Protein AF-A0AAP0W4D6-F1 (afdb_monomer)

Mean predicted aligned error: 2.82 Å

Structure (mmCIF, N/CA/C/O backbone):
data_AF-A0AAP0W4D6-F1
#
_entry.id   AF-A0AAP0W4D6-F1
#
loop_
_atom_site.group_PDB
_atom_site.id
_atom_site.type_symbol
_atom_site.label_atom_id
_atom_site.label_alt_id
_atom_site.label_comp_id
_atom_site.label_asym_id
_atom_site.label_entity_id
_atom_site.label_seq_id
_atom_site.pdbx_PDB_ins_code
_atom_site.Cartn_x
_atom_site.Cartn_y
_atom_site.Cartn_z
_atom_site.occupancy
_atom_site.B_iso_or_equiv
_atom_site.auth_seq_id
_atom_site.auth_comp_id
_atom_site.auth_asym_id
_atom_site.auth_atom_id
_atom_site.pdbx_PDB_model_num
ATOM 1 N N . LEU A 1 1 ? -9.301 14.838 4.236 1.00 93.06 1 LEU A N 1
ATOM 2 C CA . LEU A 1 1 ? -10.029 13.552 4.113 1.00 93.06 1 LEU A CA 1
ATOM 3 C C . LEU A 1 1 ? -10.100 12.798 5.438 1.00 93.06 1 LEU A C 1
ATOM 5 O O . LEU A 1 1 ? -11.210 12.607 5.906 1.00 93.06 1 LEU A O 1
ATOM 9 N N . MET A 1 2 ? -8.980 12.447 6.087 1.00 93.69 2 MET A N 1
ATOM 10 C CA . MET A 1 2 ? -8.990 11.722 7.379 1.00 93.69 2 MET A CA 1
ATOM 11 C C . MET A 1 2 ? -9.884 12.371 8.450 1.00 93.69 2 MET A C 1
ATOM 13 O O . MET A 1 2 ? -10.803 11.727 8.943 1.00 93.69 2 MET A O 1
ATOM 17 N N . ALA A 1 3 ? -9.688 13.664 8.737 1.00 92.88 3 ALA A N 1
ATOM 18 C CA . ALA A 1 3 ? -10.496 14.382 9.730 1.00 92.88 3 ALA A CA 1
ATOM 19 C C . ALA A 1 3 ? -12.003 14.372 9.402 1.00 92.88 3 ALA A C 1
ATOM 21 O O . ALA A 1 3 ? -12.833 14.153 10.278 1.00 92.88 3 ALA A O 1
ATOM 22 N N . GLN A 1 4 ? -12.358 14.554 8.128 1.00 95.19 4 GLN A N 1
ATOM 23 C CA . GLN A 1 4 ? -13.748 14.522 7.672 1.00 95.19 4 GLN A CA 1
ATOM 24 C C . GLN A 1 4 ? -14.356 13.118 7.803 1.00 95.19 4 GLN A C 1
ATOM 26 O O . GLN A 1 4 ? -15.478 12.983 8.282 1.00 95.19 4 GLN A O 1
ATOM 31 N N . ALA A 1 5 ? -13.615 12.073 7.421 1.00 96.12 5 ALA A N 1
ATOM 32 C CA . ALA A 1 5 ? -14.051 10.685 7.554 1.00 96.12 5 ALA A CA 1
ATOM 33 C C . ALA A 1 5 ? -14.303 10.323 9.028 1.00 96.12 5 ALA A C 1
ATOM 35 O O . ALA A 1 5 ? -15.331 9.733 9.353 1.00 96.12 5 ALA A O 1
ATOM 36 N N . GLN A 1 6 ? -13.416 10.757 9.929 1.00 91.81 6 GLN A N 1
ATOM 37 C CA . GLN A 1 6 ? -13.588 10.585 11.370 1.00 91.81 6 GLN A CA 1
ATOM 38 C C . GLN A 1 6 ? -14.834 11.314 11.895 1.00 91.81 6 GLN A C 1
ATOM 40 O O . GLN A 1 6 ? -15.623 10.718 12.623 1.00 91.81 6 GLN A O 1
ATOM 45 N N . GLN A 1 7 ? -15.050 12.574 11.500 1.00 93.94 7 GLN A N 1
ATOM 46 C CA . GLN A 1 7 ? -16.245 13.343 11.883 1.00 93.94 7 GLN A CA 1
ATOM 47 C C . GLN A 1 7 ? -17.549 12.691 11.405 1.00 93.94 7 GLN A C 1
ATOM 49 O O . GLN A 1 7 ? -18.574 12.807 12.069 1.00 93.94 7 GLN A O 1
ATOM 54 N N . GLN A 1 8 ? -17.509 11.985 10.275 1.00 96.31 8 GLN A N 1
ATOM 55 C CA . GLN A 1 8 ? -18.646 11.243 9.727 1.00 96.31 8 GLN A CA 1
ATOM 56 C C . GLN A 1 8 ? -18.787 9.827 10.310 1.00 96.31 8 GLN A C 1
ATOM 58 O O . GLN A 1 8 ? -19.674 9.081 9.903 1.00 96.31 8 GLN A O 1
ATOM 63 N N . GLY A 1 9 ? -17.930 9.439 11.258 1.00 95.31 9 GLY A N 1
ATOM 64 C CA . GLY A 1 9 ? -17.984 8.130 11.901 1.00 95.31 9 GLY A CA 1
ATOM 65 C C . GLY A 1 9 ? -17.489 6.975 11.027 1.00 95.31 9 GLY A C 1
ATOM 66 O O . GLY A 1 9 ? -17.816 5.826 11.320 1.00 95.31 9 GLY A O 1
ATOM 67 N N . ALA A 1 10 ? -16.698 7.235 9.982 1.00 97.44 10 ALA A N 1
ATOM 68 C CA . ALA A 1 10 ? -16.088 6.178 9.181 1.00 97.44 10 ALA A CA 1
ATOM 69 C C . ALA A 1 10 ? -15.086 5.348 10.007 1.00 97.44 10 ALA A C 1
ATOM 71 O O . ALA A 1 10 ? -14.437 5.851 10.925 1.00 97.44 10 ALA A O 1
ATOM 72 N N . ARG A 1 11 ? -14.947 4.063 9.663 1.00 97.56 11 ARG A N 1
ATOM 73 C CA . ARG A 1 11 ? -13.979 3.126 10.276 1.00 97.56 11 ARG A CA 1
ATOM 74 C C . ARG A 1 11 ? -12.820 2.768 9.352 1.00 97.56 11 ARG A C 1
ATOM 76 O O . ARG A 1 11 ? -11.741 2.397 9.816 1.00 97.56 11 ARG A O 1
ATOM 83 N N . LEU A 1 12 ? -13.0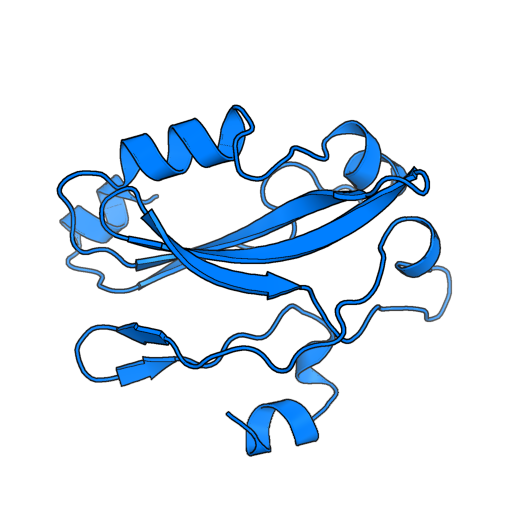37 2.946 8.052 1.00 98.31 12 LEU A N 1
ATOM 84 C CA . LEU A 1 12 ? -12.076 2.713 6.989 1.00 98.31 12 LEU A CA 1
ATOM 85 C C . LEU A 1 12 ? -12.070 3.907 6.030 1.00 98.31 12 LEU A C 1
ATOM 87 O O . LEU A 1 12 ? -13.122 4.331 5.555 1.00 98.31 12 LEU A O 1
ATOM 91 N N . LEU A 1 13 ? -10.881 4.416 5.723 1.00 98.19 13 LEU A N 1
ATOM 92 C CA . LEU A 1 13 ? -10.620 5.359 4.644 1.00 98.19 13 LEU A CA 1
ATOM 93 C C . LEU A 1 13 ? -9.641 4.707 3.669 1.00 98.19 13 LEU A C 1
ATOM 95 O O . LEU A 1 13 ? -8.516 4.393 4.045 1.00 98.19 13 LEU A O 1
ATOM 99 N N . VAL A 1 14 ? -10.054 4.532 2.417 1.00 98.25 14 VAL A N 1
ATOM 100 C CA . VAL A 1 14 ? -9.189 4.009 1.353 1.00 98.25 14 VAL A CA 1
ATOM 101 C C . VAL A 1 14 ? -8.835 5.151 0.411 1.00 98.25 14 VAL A C 1
ATOM 103 O O . VAL A 1 14 ? -9.721 5.845 -0.088 1.00 98.25 14 VAL A O 1
ATOM 106 N N . LEU A 1 15 ? -7.541 5.361 0.192 1.00 97.50 15 LEU A N 1
ATOM 107 C CA . LEU A 1 15 ? -7.008 6.339 -0.748 1.00 97.50 15 LEU A CA 1
ATOM 108 C C . LEU A 1 15 ? -6.522 5.643 -2.035 1.00 97.50 15 LEU A C 1
ATOM 110 O O . LEU A 1 15 ? -6.252 4.441 -2.009 1.00 97.50 15 LEU A O 1
ATOM 114 N N . PRO A 1 16 ? -6.411 6.376 -3.161 1.00 95.38 16 PRO A N 1
ATOM 115 C CA . PRO A 1 16 ? -5.998 5.808 -4.445 1.00 95.38 16 PRO A CA 1
ATOM 116 C C . PRO A 1 16 ? -4.586 5.201 -4.473 1.00 95.38 16 PRO A C 1
ATOM 118 O O . PRO A 1 16 ? -3.792 5.323 -3.539 1.00 95.38 16 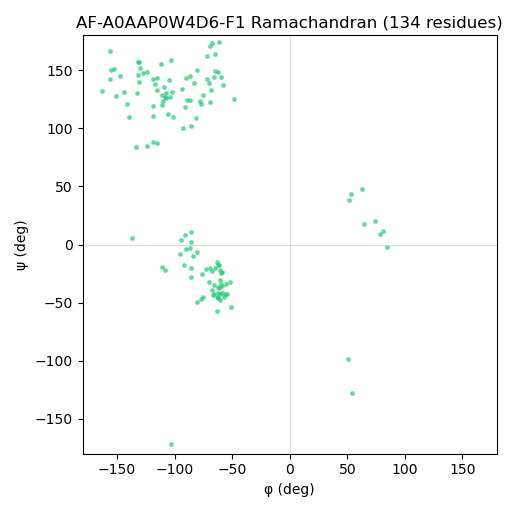PRO A O 1
ATOM 121 N N . GLU A 1 17 ? -4.259 4.572 -5.602 1.00 95.81 17 GLU A N 1
ATOM 122 C CA . GLU A 1 17 ? -2.907 4.094 -5.883 1.00 95.81 17 GLU A CA 1
ATOM 123 C C . GLU A 1 17 ? -1.926 5.264 -6.132 1.00 95.81 17 GLU A C 1
ATOM 125 O O . GLU A 1 17 ? -2.276 6.219 -6.822 1.00 95.81 17 GLU A O 1
ATOM 130 N N . GLY A 1 18 ? -0.696 5.188 -5.613 1.00 92.12 18 GLY A N 1
ATOM 131 C CA . GLY A 1 18 ? 0.368 6.166 -5.836 1.00 92.12 18 GLY A CA 1
ATOM 132 C C . GLY A 1 18 ? 0.049 7.563 -5.302 1.00 92.12 18 GLY A C 1
ATOM 133 O O . GLY A 1 18 ? 0.257 8.538 -6.021 1.00 92.12 18 GLY A O 1
ATOM 134 N N . VAL A 1 19 ? -0.435 7.681 -4.056 1.00 95.19 19 VAL A N 1
ATOM 135 C CA . VAL A 1 19 ? -0.991 8.948 -3.521 1.00 95.19 19 VAL A CA 1
ATOM 136 C C . VAL A 1 19 ? -0.013 10.122 -3.505 1.00 95.19 19 VAL A C 1
ATOM 138 O O . VAL A 1 19 ? -0.442 11.272 -3.482 1.00 95.19 19 VAL A O 1
ATOM 141 N N . LEU A 1 20 ? 1.290 9.840 -3.478 1.00 92.69 20 LEU A N 1
ATOM 142 C CA . LEU A 1 20 ? 2.326 10.861 -3.382 1.00 92.69 20 LEU A CA 1
ATOM 143 C C . LEU A 1 20 ? 2.561 11.569 -4.720 1.00 92.69 20 LEU A C 1
ATOM 145 O O . LEU A 1 20 ? 2.648 12.793 -4.764 1.00 92.69 20 LEU A O 1
ATOM 149 N N . ALA A 1 21 ? 2.676 10.796 -5.799 1.00 90.56 21 ALA A N 1
ATOM 150 C CA . ALA A 1 21 ? 2.864 11.315 -7.142 1.00 90.56 21 ALA A CA 1
ATOM 151 C C . ALA A 1 21 ? 2.545 10.236 -8.182 1.00 90.56 21 ALA A C 1
ATOM 153 O O . ALA A 1 21 ? 3.043 9.107 -8.107 1.00 90.56 21 ALA A O 1
ATOM 154 N N . ARG A 1 22 ? 1.743 10.605 -9.183 1.00 87.06 22 ARG A N 1
ATOM 155 C CA . ARG A 1 22 ? 1.432 9.763 -10.336 1.00 87.06 22 ARG A CA 1
ATOM 156 C C . ARG A 1 22 ? 1.144 10.639 -11.547 1.00 87.06 22 ARG A C 1
ATOM 158 O O . ARG A 1 22 ? 0.285 11.511 -11.482 1.00 87.06 22 ARG A O 1
ATOM 165 N N . ASP A 1 23 ? 1.835 10.363 -12.644 1.00 88.12 23 ASP A N 1
ATOM 166 C CA . ASP A 1 23 ? 1.602 10.986 -13.943 1.00 88.12 23 ASP A CA 1
ATOM 167 C C . ASP A 1 23 ? 1.832 9.929 -15.028 1.00 88.12 23 ASP A C 1
ATOM 169 O O . ASP A 1 23 ? 2.810 9.186 -14.990 1.00 88.12 23 ASP A O 1
ATOM 173 N N . ILE A 1 24 ? 0.895 9.813 -15.967 1.00 81.19 24 ILE A N 1
ATOM 174 C CA . ILE A 1 24 ? 0.993 8.866 -17.086 1.00 81.19 24 ILE A CA 1
ATOM 175 C C . ILE A 1 24 ? 1.979 9.389 -18.143 1.00 81.19 24 ILE A C 1
ATOM 177 O O . ILE A 1 24 ? 2.561 8.604 -18.888 1.00 81.19 24 ILE A O 1
ATOM 181 N N . THR A 1 25 ? 2.179 10.707 -18.203 1.00 88.19 25 THR A N 1
ATOM 182 C CA . THR A 1 25 ? 3.079 11.371 -19.153 1.00 88.19 25 THR A CA 1
ATOM 183 C C . THR A 1 25 ? 4.531 11.431 -18.672 1.00 88.19 25 THR A C 1
ATOM 185 O O . THR A 1 25 ? 5.430 11.524 -19.505 1.00 88.19 25 THR A O 1
ATOM 188 N N . ASP A 1 26 ? 4.774 11.283 -17.363 1.00 90.12 26 ASP A N 1
ATOM 189 C CA . ASP A 1 26 ? 6.105 11.114 -16.758 1.00 90.12 26 ASP A CA 1
ATOM 190 C C . ASP A 1 26 ? 6.156 9.817 -15.927 1.00 90.12 26 ASP A C 1
ATOM 192 O O . ASP A 1 26 ? 5.968 9.843 -14.706 1.00 90.12 26 ASP A O 1
ATOM 196 N N . PRO A 1 27 ? 6.426 8.660 -16.564 1.00 84.94 27 PRO A N 1
ATOM 197 C CA . PRO A 1 27 ? 6.512 7.376 -15.870 1.00 84.94 27 PRO A CA 1
ATOM 198 C C . PRO A 1 27 ? 7.571 7.334 -14.763 1.00 84.94 27 PRO A C 1
ATOM 200 O O . PRO A 1 27 ? 7.448 6.530 -13.838 1.00 84.94 27 PRO A O 1
ATOM 203 N N . ASP A 1 28 ? 8.596 8.186 -14.834 1.00 91.75 28 ASP A N 1
ATOM 204 C CA . ASP A 1 28 ? 9.704 8.223 -13.875 1.00 91.75 28 ASP A CA 1
ATOM 205 C C . ASP A 1 28 ? 9.370 9.058 -12.635 1.00 91.75 28 ASP A C 1
ATOM 207 O O . ASP A 1 28 ? 10.100 9.011 -11.641 1.00 91.75 28 ASP A O 1
ATOM 211 N N . LEU A 1 29 ? 8.249 9.791 -12.644 1.00 94.06 29 LEU A N 1
ATOM 212 C CA . LEU A 1 29 ? 7.779 10.562 -11.494 1.00 94.06 29 LEU A CA 1
ATOM 213 C C . LEU A 1 29 ? 7.634 9.688 -10.242 1.00 94.06 29 LEU A C 1
ATOM 215 O O . LEU A 1 29 ? 7.923 10.149 -9.139 1.00 94.06 29 LEU A O 1
ATOM 219 N N . VAL A 1 30 ? 7.259 8.414 -10.407 1.00 92.69 30 VAL A N 1
ATOM 220 C CA . VAL A 1 30 ? 7.164 7.466 -9.287 1.00 92.69 30 VAL A CA 1
ATOM 221 C C . VAL A 1 30 ? 8.506 7.252 -8.590 1.00 92.69 30 VAL A C 1
ATOM 223 O O . VAL A 1 30 ? 8.530 7.169 -7.368 1.00 92.69 30 VAL A O 1
ATOM 226 N N . LEU A 1 31 ? 9.617 7.217 -9.337 1.00 94.69 31 LEU A N 1
ATOM 227 C CA . LEU A 1 31 ? 10.964 7.060 -8.783 1.00 94.69 31 LEU A CA 1
ATOM 228 C C . LEU A 1 31 ? 11.437 8.359 -8.136 1.00 94.69 31 LEU A C 1
ATOM 230 O O . LEU A 1 31 ? 11.931 8.346 -7.013 1.00 94.69 31 LEU A O 1
ATOM 234 N N . LYS A 1 32 ? 11.234 9.489 -8.825 1.00 95.06 32 LYS A N 1
ATOM 235 C CA . LYS A 1 32 ? 11.626 10.826 -8.342 1.00 95.06 32 LYS A CA 1
ATOM 236 C C . LYS A 1 32 ? 10.933 11.185 -7.027 1.00 95.06 32 LYS A C 1
ATOM 238 O O . LYS A 1 32 ? 11.513 11.880 -6.199 1.00 95.06 32 LYS A O 1
ATOM 243 N N . ALA A 1 33 ? 9.692 10.735 -6.855 1.00 96.31 33 ALA A N 1
ATOM 244 C CA . ALA A 1 33 ? 8.889 11.006 -5.674 1.00 96.31 33 ALA A CA 1
ATOM 245 C C . ALA A 1 33 ? 8.947 9.896 -4.617 1.00 96.31 33 ALA A C 1
ATOM 247 O O . ALA A 1 33 ? 8.408 10.105 -3.534 1.00 96.31 33 ALA A O 1
ATOM 248 N N . ALA A 1 34 ? 9.549 8.733 -4.898 1.00 97.38 34 ALA A N 1
ATOM 249 C CA . ALA A 1 34 ? 9.569 7.611 -3.964 1.00 97.38 34 ALA A CA 1
ATOM 250 C C . ALA A 1 34 ? 10.211 8.011 -2.626 1.00 97.38 34 ALA A C 1
ATOM 252 O O . ALA A 1 34 ? 11.243 8.680 -2.581 1.00 97.38 34 ALA A O 1
ATOM 253 N N . GLN A 1 35 ? 9.603 7.580 -1.523 1.00 98.12 35 GLN A N 1
ATOM 254 C CA . GLN A 1 35 ? 10.081 7.858 -0.169 1.00 98.12 35 GLN A CA 1
ATOM 255 C C . GLN A 1 35 ? 10.095 6.572 0.655 1.00 98.12 35 GLN A C 1
ATOM 257 O O . GLN A 1 35 ? 9.224 5.720 0.472 1.00 98.12 35 GLN A O 1
ATOM 262 N N . PRO A 1 36 ? 11.058 6.406 1.578 1.00 97.81 36 PRO A N 1
ATOM 263 C CA . PRO A 1 36 ? 11.023 5.286 2.506 1.00 97.81 36 PRO A CA 1
ATOM 264 C C . PRO A 1 36 ? 9.810 5.402 3.446 1.00 97.81 36 PRO A C 1
ATOM 266 O O . PRO A 1 36 ? 9.189 6.462 3.561 1.00 97.81 36 PRO A O 1
ATOM 269 N N . LEU A 1 37 ? 9.448 4.310 4.125 1.00 97.38 37 LEU A N 1
ATOM 270 C CA . LEU A 1 37 ? 8.281 4.291 5.022 1.00 97.38 37 LEU A CA 1
ATOM 271 C C . LEU A 1 37 ? 8.464 5.168 6.275 1.00 97.38 37 LEU A C 1
ATOM 273 O O . LEU A 1 37 ? 7.485 5.612 6.863 1.00 97.38 37 LEU A O 1
ATOM 277 N N . ASP A 1 38 ? 9.700 5.459 6.666 1.00 97.00 38 ASP A N 1
ATOM 278 C CA . ASP A 1 38 ? 10.057 6.455 7.683 1.00 97.00 38 ASP A CA 1
ATOM 279 C C . ASP A 1 38 ? 10.311 7.852 7.078 1.00 97.00 38 ASP A C 1
ATOM 281 O O . ASP A 1 38 ? 10.739 8.782 7.762 1.00 97.00 38 ASP A O 1
ATOM 285 N N . GLY A 1 39 ? 10.013 8.026 5.789 1.00 97.56 39 GLY A N 1
ATOM 286 C CA . GLY A 1 39 ? 10.127 9.287 5.073 1.00 97.56 39 GLY A CA 1
ATOM 287 C C . GLY A 1 39 ? 9.099 10.334 5.520 1.00 97.56 39 GLY A C 1
ATOM 288 O O . GLY A 1 39 ? 8.152 10.038 6.264 1.00 97.56 39 GLY A O 1
ATOM 289 N N . PRO A 1 40 ? 9.252 11.587 5.056 1.00 97.81 40 PRO A N 1
ATOM 290 C CA . PRO A 1 40 ? 8.462 12.711 5.548 1.00 97.81 40 PRO A CA 1
ATOM 291 C C . PRO A 1 40 ? 6.962 12.558 5.277 1.00 97.81 40 PRO A C 1
ATOM 293 O O . PRO A 1 40 ? 6.161 12.932 6.133 1.00 97.81 40 PRO A O 1
ATOM 296 N N . PHE A 1 41 ? 6.567 11.986 4.134 1.00 96.94 41 PHE A N 1
ATOM 297 C CA . PHE A 1 41 ? 5.154 11.796 3.812 1.00 96.94 41 PHE A CA 1
ATOM 298 C C . PHE A 1 41 ? 4.461 10.859 4.807 1.00 96.94 41 PHE A C 1
ATOM 300 O O . PHE A 1 41 ? 3.494 11.254 5.462 1.00 96.94 41 PHE A O 1
ATOM 307 N N . LEU A 1 42 ? 4.964 9.629 4.955 1.00 97.31 42 LEU A N 1
ATOM 308 C CA . LEU A 1 42 ? 4.303 8.643 5.807 1.00 97.31 42 LEU A CA 1
ATOM 309 C C . LEU A 1 42 ? 4.428 9.010 7.290 1.00 97.31 42 LEU A C 1
ATOM 311 O O . LEU A 1 42 ? 3.469 8.834 8.032 1.00 97.31 42 LEU A O 1
ATOM 315 N N . THR A 1 43 ? 5.529 9.644 7.704 1.00 98.00 43 THR A N 1
ATOM 316 C CA . THR A 1 43 ? 5.668 10.204 9.059 1.00 98.00 43 THR A CA 1
ATOM 317 C C . THR A 1 43 ? 4.555 11.206 9.386 1.00 98.00 43 THR A C 1
ATOM 319 O O . THR A 1 43 ? 3.952 11.134 10.459 1.00 98.00 43 THR A O 1
ATOM 322 N N . GLN A 1 44 ? 4.232 12.122 8.464 1.00 96.81 44 GLN A N 1
ATOM 323 C CA . GLN A 1 44 ? 3.136 13.078 8.661 1.00 96.81 44 GLN A CA 1
ATOM 324 C C . GLN A 1 44 ? 1.765 12.396 8.677 1.00 96.81 44 GLN A C 1
ATOM 326 O O . GLN A 1 44 ? 0.913 12.753 9.491 1.00 96.81 44 GLN A O 1
ATOM 331 N N . MET A 1 45 ? 1.550 11.395 7.819 1.00 95.88 45 MET A N 1
ATOM 332 C CA . MET A 1 45 ? 0.306 10.619 7.796 1.00 95.88 45 MET A CA 1
ATOM 333 C C . MET A 1 45 ? 0.098 9.843 9.103 1.00 95.88 45 MET A C 1
ATOM 335 O O . MET A 1 45 ? -0.984 9.904 9.690 1.00 95.88 45 MET A O 1
ATOM 339 N N . LEU A 1 46 ? 1.143 9.188 9.614 1.00 97.31 46 LEU A N 1
ATOM 340 C CA . LEU A 1 46 ? 1.110 8.501 10.903 1.00 97.31 46 LEU A CA 1
ATOM 341 C C . LEU A 1 46 ? 0.803 9.489 12.031 1.00 97.31 46 LEU A C 1
ATOM 343 O O . LEU A 1 46 ? -0.125 9.250 12.802 1.00 97.31 46 LEU A O 1
ATOM 347 N N . ALA A 1 47 ? 1.486 10.637 12.077 1.00 96.69 47 ALA A N 1
ATOM 348 C CA . ALA A 1 47 ? 1.199 11.689 13.052 1.00 96.69 47 ALA A CA 1
ATOM 349 C C . ALA A 1 47 ? -0.267 12.158 12.995 1.00 96.69 47 ALA A C 1
ATOM 351 O O . ALA A 1 47 ? -0.901 12.287 14.038 1.00 96.69 47 ALA A O 1
ATOM 352 N N . ALA A 1 48 ? -0.830 12.331 11.795 1.00 94.44 48 ALA A N 1
ATOM 353 C CA . ALA A 1 48 ? -2.231 12.708 11.601 1.00 94.44 48 ALA A CA 1
ATOM 354 C C . ALA A 1 48 ? -3.236 11.603 11.984 1.00 94.44 48 ALA A C 1
ATOM 356 O O . ALA A 1 48 ? -4.409 11.893 12.210 1.00 94.44 48 ALA A O 1
ATOM 357 N N . SER A 1 49 ? -2.804 10.339 12.044 1.00 95.31 49 SER A N 1
ATOM 358 C CA . SER A 1 49 ? -3.635 9.220 12.516 1.00 95.31 49 SER A CA 1
ATOM 359 C C . SER A 1 49 ? -3.552 8.956 14.016 1.00 95.31 49 SER A C 1
ATOM 361 O O . SER A 1 49 ? -4.254 8.071 14.505 1.00 95.31 49 SER A O 1
ATOM 363 N N . ARG A 1 50 ? -2.694 9.677 14.751 1.00 94.12 50 ARG A N 1
ATOM 364 C CA . ARG A 1 50 ? -2.609 9.533 16.208 1.00 94.12 50 ARG A CA 1
ATOM 365 C C . ARG A 1 50 ? -3.957 9.859 16.842 1.00 94.12 50 ARG A C 1
ATOM 367 O O . ARG A 1 50 ? -4.672 10.741 16.372 1.00 94.12 50 ARG A O 1
ATOM 374 N N . GLU A 1 51 ? -4.282 9.135 17.909 1.00 84.12 51 GLU A N 1
ATOM 375 C CA . GLU A 1 51 ? -5.460 9.391 18.750 1.00 84.12 51 GLU A CA 1
ATOM 376 C C . GLU A 1 51 ? -6.815 9.211 18.035 1.00 84.12 51 GLU A C 1
ATOM 378 O O . GLU A 1 51 ? -7.849 9.655 18.535 1.00 84.12 51 GLU A O 1
ATOM 383 N N . ASN A 1 52 ? -6.853 8.517 16.890 1.00 83.19 52 ASN A N 1
ATOM 384 C CA . ASN A 1 52 ? -8.105 8.092 16.268 1.00 83.19 52 ASN A CA 1
ATOM 385 C C . ASN A 1 52 ? -8.096 6.610 15.862 1.00 83.19 52 ASN A C 1
ATOM 387 O O . ASN A 1 52 ? -7.055 5.982 15.668 1.00 83.19 52 ASN A O 1
ATOM 391 N N . THR A 1 53 ? -9.297 6.042 15.753 1.00 89.06 53 THR A N 1
ATOM 392 C CA . THR A 1 53 ? -9.523 4.626 15.432 1.00 89.06 53 THR A CA 1
ATOM 393 C C . THR A 1 53 ? -9.745 4.372 13.938 1.00 89.06 53 THR A C 1
ATOM 395 O O . THR A 1 53 ? -10.016 3.236 13.548 1.00 89.06 53 THR A O 1
ATOM 398 N N . LEU A 1 54 ? -9.629 5.401 13.087 1.00 97.44 54 LEU A N 1
ATOM 399 C CA . LEU A 1 54 ? -9.818 5.276 11.644 1.00 97.44 54 LEU A CA 1
ATOM 400 C C . LEU A 1 54 ? -8.663 4.471 11.043 1.00 97.44 54 LEU A C 1
ATOM 402 O O . LEU A 1 54 ? -7.499 4.864 11.116 1.00 97.44 54 LEU A O 1
ATOM 406 N N . THR A 1 55 ? -8.992 3.371 10.374 1.00 98.38 55 THR A N 1
ATOM 407 C CA . THR A 1 55 ? -8.017 2.672 9.531 1.00 98.38 55 THR A CA 1
ATOM 408 C C . THR A 1 55 ? -7.880 3.431 8.233 1.00 98.38 55 THR A C 1
ATOM 410 O O . THR A 1 55 ? -8.874 3.622 7.536 1.00 98.38 55 THR A O 1
ATOM 413 N N . THR A 1 56 ? -6.669 3.845 7.885 1.00 98.12 56 THR A N 1
ATOM 414 C CA . THR A 1 56 ? -6.399 4.454 6.582 1.00 98.12 56 THR A CA 1
ATOM 415 C C . THR A 1 56 ? -5.551 3.505 5.753 1.00 98.12 56 THR A C 1
ATOM 417 O O . THR A 1 56 ? -4.522 3.027 6.223 1.00 98.12 56 THR A O 1
ATOM 420 N N . MET A 1 57 ? -5.987 3.225 4.530 1.00 98.50 57 MET A N 1
ATOM 421 C CA . MET A 1 57 ? -5.256 2.415 3.563 1.00 98.50 57 MET A CA 1
ATOM 422 C C . MET A 1 57 ? -4.877 3.275 2.36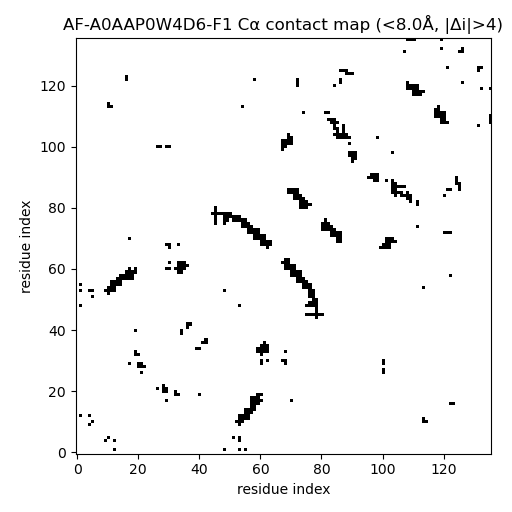9 1.00 98.50 57 MET A C 1
ATOM 424 O O . MET A 1 57 ? -5.704 4.021 1.848 1.00 98.50 57 MET A O 1
ATOM 428 N N . MET A 1 58 ? -3.625 3.189 1.945 1.00 98.06 58 MET A N 1
ATOM 429 C CA . MET A 1 58 ? -3.114 3.919 0.789 1.00 98.06 58 MET A CA 1
ATOM 430 C C . MET A 1 58 ? -1.906 3.193 0.224 1.00 98.06 58 MET A C 1
ATOM 432 O O . MET A 1 58 ? -1.336 2.340 0.899 1.00 98.06 58 MET A O 1
ATOM 436 N N . THR A 1 59 ? -1.478 3.565 -0.977 1.00 98.12 59 THR A N 1
ATOM 437 C CA . THR A 1 59 ? -0.205 3.069 -1.511 1.00 98.12 59 THR A CA 1
ATOM 438 C C . THR A 1 59 ? 0.798 4.196 -1.684 1.00 98.12 59 THR A C 1
ATOM 440 O O . THR A 1 59 ? 0.445 5.312 -2.074 1.00 98.12 59 THR A O 1
ATOM 443 N N . VAL A 1 60 ? 2.059 3.887 -1.410 1.00 97.44 60 VAL A N 1
ATOM 444 C CA . VAL A 1 60 ? 3.207 4.771 -1.605 1.00 97.44 60 VAL A CA 1
ATOM 445 C C . VAL A 1 60 ? 4.295 4.025 -2.368 1.00 97.44 60 VAL A C 1
ATOM 447 O O . VAL A 1 60 ? 4.395 2.802 -2.284 1.00 97.44 60 VAL A O 1
ATOM 450 N N . HIS A 1 61 ? 5.117 4.762 -3.114 1.00 97.75 61 HIS A N 1
ATOM 451 C CA . HIS A 1 61 ? 6.292 4.183 -3.756 1.00 97.75 61 HIS A CA 1
ATOM 452 C C . HIS A 1 61 ? 7.486 4.257 -2.802 1.00 97.75 61 HIS A C 1
ATOM 454 O O . HIS A 1 61 ? 7.829 5.345 -2.337 1.00 97.75 61 HIS A O 1
ATOM 460 N N . VAL A 1 62 ? 8.105 3.108 -2.520 1.00 98.06 62 VAL A N 1
ATOM 461 C CA . VAL A 1 62 ? 9.259 2.976 -1.614 1.00 98.06 62 VAL A CA 1
ATOM 462 C C . VAL A 1 62 ? 10.504 2.645 -2.431 1.00 98.06 62 VAL A C 1
ATOM 464 O O . VAL A 1 62 ? 10.474 1.646 -3.145 1.00 98.06 62 VAL A O 1
ATOM 467 N N . PRO A 1 63 ? 11.595 3.427 -2.358 1.00 97.62 63 PRO A N 1
ATOM 468 C CA . PRO A 1 63 ? 12.779 3.186 -3.176 1.00 97.62 63 PRO A CA 1
ATOM 469 C C . PRO A 1 63 ? 13.458 1.862 -2.806 1.00 97.62 63 PRO A C 1
ATOM 471 O O . PRO A 1 63 ? 13.522 1.488 -1.632 1.00 97.62 63 PRO A O 1
ATOM 474 N N . THR A 1 64 ? 13.998 1.169 -3.807 1.00 96.62 64 THR A N 1
ATOM 475 C CA . THR A 1 64 ? 14.782 -0.060 -3.640 1.00 96.62 64 THR A CA 1
ATOM 476 C C . THR A 1 64 ? 16.256 0.168 -4.003 1.00 96.62 64 THR A C 1
ATOM 478 O O . THR A 1 64 ? 16.567 1.068 -4.787 1.00 96.62 64 THR A O 1
ATOM 481 N N . PRO A 1 65 ? 17.202 -0.634 -3.465 1.00 93.50 65 PRO A N 1
ATOM 482 C CA . PRO A 1 65 ? 18.635 -0.448 -3.729 1.00 93.50 65 PRO A CA 1
ATOM 483 C C . PRO A 1 65 ? 19.053 -0.576 -5.203 1.00 93.50 65 PRO A C 1
ATOM 485 O O . PRO A 1 65 ? 20.103 -0.070 -5.584 1.00 93.50 65 PRO A O 1
ATOM 488 N N . ASP A 1 66 ? 18.251 -1.248 -6.030 1.00 92.38 66 ASP A N 1
ATOM 489 C CA . ASP A 1 66 ? 18.488 -1.465 -7.463 1.00 92.38 66 ASP A CA 1
ATOM 490 C C . ASP A 1 66 ? 17.980 -0.315 -8.355 1.00 92.38 66 ASP A C 1
ATOM 492 O O . ASP A 1 66 ? 17.938 -0.457 -9.575 1.00 92.38 66 ASP A O 1
ATOM 496 N N . GLY A 1 6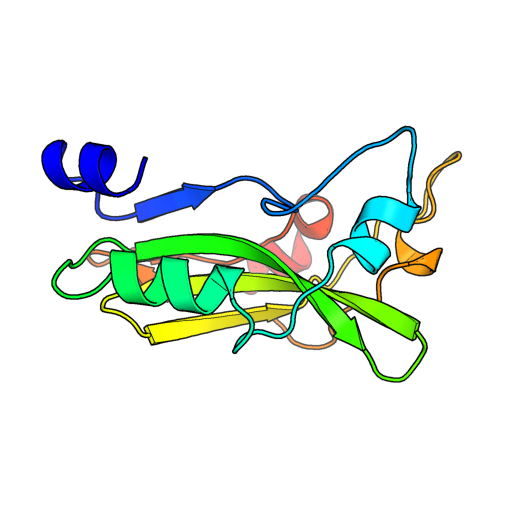7 ? 17.601 0.828 -7.770 1.00 94.56 67 GLY A N 1
ATOM 497 C CA . GLY A 1 67 ? 17.175 2.018 -8.516 1.00 94.56 67 GLY A CA 1
ATOM 498 C C . GLY A 1 67 ? 15.725 1.977 -9.006 1.00 94.56 67 GLY A C 1
ATOM 499 O O . GLY A 1 67 ? 15.328 2.826 -9.803 1.00 94.56 67 GLY A O 1
ATOM 500 N N . ARG A 1 68 ? 14.933 1.012 -8.528 1.00 96.75 68 ARG A N 1
ATOM 501 C CA . ARG A 1 68 ? 13.481 0.930 -8.735 1.00 96.75 68 ARG A CA 1
ATOM 502 C C . ARG A 1 68 ? 12.732 1.370 -7.472 1.00 96.75 68 ARG A C 1
ATOM 504 O O . ARG A 1 68 ? 13.319 1.903 -6.528 1.00 96.75 68 ARG A O 1
ATOM 511 N N . ALA A 1 69 ? 11.419 1.177 -7.457 1.00 97.56 69 ALA A N 1
ATOM 512 C CA . ALA A 1 69 ? 10.593 1.324 -6.267 1.00 97.56 69 ALA A CA 1
ATOM 513 C C . ALA A 1 69 ? 9.676 0.111 -6.068 1.00 97.56 69 ALA A C 1
ATOM 515 O O . ALA A 1 69 ? 9.336 -0.590 -7.011 1.00 97.56 69 ALA A O 1
ATOM 516 N N . LEU A 1 70 ? 9.219 -0.128 -4.848 1.00 98.12 70 LEU A N 1
ATOM 517 C CA . LEU A 1 70 ? 8.075 -0.990 -4.558 1.00 98.12 70 LEU A CA 1
ATOM 518 C C . LEU A 1 70 ? 6.808 -0.139 -4.569 1.00 98.12 70 LEU A C 1
ATOM 520 O O . LEU A 1 70 ? 6.826 0.993 -4.087 1.00 98.12 70 LEU A O 1
ATOM 524 N N . ASN A 1 71 ? 5.701 -0.690 -5.059 1.00 98.00 71 ASN A N 1
ATOM 525 C CA . ASN A 1 71 ? 4.374 -0.112 -4.866 1.00 98.00 71 ASN A CA 1
ATOM 526 C C . ASN A 1 71 ? 3.755 -0.744 -3.615 1.00 98.00 71 ASN A C 1
ATOM 528 O O . ASN A 1 71 ? 3.312 -1.893 -3.639 1.00 98.00 71 ASN A O 1
ATOM 532 N N . VAL A 1 72 ? 3.820 -0.013 -2.503 1.00 98.50 72 VAL A N 1
ATOM 533 C CA . VAL A 1 72 ? 3.546 -0.534 -1.164 1.00 98.50 72 VAL A CA 1
ATOM 534 C C . VAL A 1 72 ? 2.200 -0.026 -0.682 1.00 98.50 72 VAL A C 1
ATOM 536 O O . VAL A 1 72 ? 2.057 1.161 -0.395 1.00 98.50 72 VAL A O 1
ATOM 539 N N . LEU A 1 73 ? 1.227 -0.923 -0.543 1.00 98.75 73 LEU A N 1
ATOM 540 C CA . LEU A 1 73 ? -0.012 -0.669 0.180 1.00 98.75 73 LEU A CA 1
ATOM 541 C C . LEU A 1 73 ? 0.270 -0.746 1.682 1.00 98.75 73 LEU A C 1
ATOM 543 O O . LEU A 1 73 ? 0.700 -1.775 2.202 1.00 98.75 73 LEU A O 1
ATOM 547 N N . VAL A 1 74 ? 0.004 0.345 2.390 1.00 98.44 74 VAL A N 1
ATOM 548 C CA . VAL A 1 74 ? 0.062 0.411 3.850 1.00 98.44 74 VAL A CA 1
ATOM 549 C C . VAL A 1 74 ? -1.345 0.534 4.416 1.00 98.44 74 VAL A C 1
ATOM 551 O O . VAL A 1 74 ? -2.151 1.325 3.924 1.00 98.44 74 VAL A O 1
ATOM 554 N N . ALA A 1 75 ? -1.634 -0.228 5.468 1.00 98.31 75 ALA A N 1
ATOM 555 C CA . ALA A 1 75 ? -2.747 0.044 6.364 1.00 98.31 75 ALA A CA 1
ATOM 556 C C . ALA A 1 75 ? -2.177 0.645 7.647 1.00 98.31 75 ALA A C 1
ATOM 558 O O . ALA A 1 75 ? -1.284 0.062 8.263 1.00 98.31 75 ALA A O 1
ATOM 559 N N . MET A 1 76 ? -2.691 1.800 8.052 1.00 97.62 76 MET A N 1
ATOM 560 C CA . MET A 1 76 ? -2.256 2.503 9.254 1.00 97.62 76 MET A CA 1
ATOM 561 C C . MET A 1 76 ? -3.432 2.837 10.169 1.00 97.62 76 MET A C 1
ATOM 563 O O . MET A 1 76 ? -4.549 3.081 9.702 1.00 97.62 76 MET A O 1
ATOM 567 N N . ARG A 1 77 ? -3.176 2.843 11.476 1.00 97.19 77 ARG A N 1
ATOM 568 C CA . ARG A 1 77 ? -4.140 3.189 12.527 1.00 97.19 77 ARG A CA 1
ATOM 569 C C . ARG A 1 77 ? -3.372 3.653 13.760 1.00 97.19 77 ARG A C 1
ATOM 571 O O . ARG A 1 77 ? -2.332 3.084 14.066 1.00 97.19 77 ARG A O 1
ATOM 578 N N . ASN A 1 78 ? -3.889 4.653 14.474 1.00 95.56 78 ASN A N 1
ATOM 579 C CA . ASN A 1 78 ? -3.322 5.120 15.744 1.00 95.56 78 ASN A CA 1
ATOM 580 C C . ASN A 1 78 ? -1.810 5.441 15.694 1.00 95.56 78 ASN A C 1
ATOM 582 O O . ASN A 1 78 ? -1.066 5.160 16.628 1.00 95.56 78 ASN A O 1
ATOM 586 N N . GLY A 1 79 ? -1.334 6.023 14.592 1.00 96.56 79 GLY A N 1
ATOM 587 C CA . GLY A 1 79 ? 0.078 6.373 14.433 1.00 96.5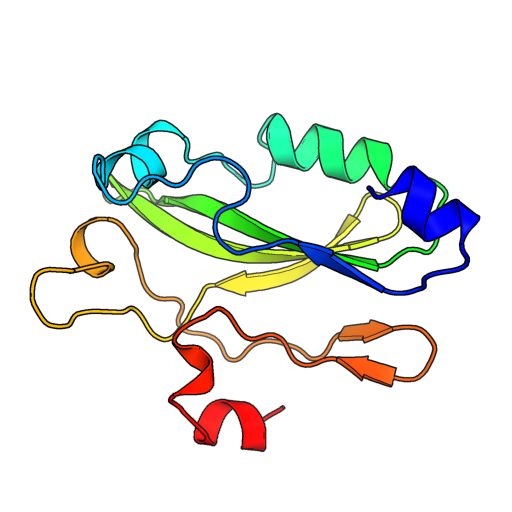6 79 GLY A CA 1
ATOM 588 C C . GLY A 1 79 ? 1.013 5.219 14.082 1.00 96.56 79 GLY A C 1
ATOM 589 O O . GLY A 1 79 ? 2.222 5.438 14.052 1.00 96.56 79 GLY A O 1
ATOM 590 N N . GLU A 1 80 ? 0.482 4.037 13.769 1.00 97.00 80 GLU A N 1
ATOM 591 C CA . GLU A 1 80 ? 1.263 2.847 13.430 1.00 97.00 80 GLU A CA 1
ATOM 592 C C . GLU A 1 80 ? 0.874 2.282 12.062 1.00 97.00 80 GLU A C 1
ATOM 594 O O . GLU A 1 80 ? -0.284 2.352 11.644 1.00 97.00 80 GLU A O 1
ATOM 599 N N . ILE A 1 81 ? 1.849 1.685 11.370 1.00 98.06 81 ILE A N 1
ATOM 600 C CA . ILE A 1 81 ? 1.604 0.836 10.201 1.00 98.06 81 ILE A CA 1
ATOM 601 C C . ILE A 1 81 ? 1.222 -0.547 10.731 1.00 98.06 81 ILE A C 1
ATOM 603 O O . ILE A 1 81 ? 2.066 -1.266 11.257 1.00 98.06 81 ILE A O 1
ATOM 607 N N . ILE A 1 82 ? -0.048 -0.915 10.592 1.00 97.62 82 ILE A N 1
ATOM 608 C CA . ILE A 1 82 ? -0.591 -2.186 11.093 1.00 97.62 82 ILE A CA 1
ATOM 609 C C . ILE A 1 82 ? -0.544 -3.303 10.046 1.00 97.62 82 ILE A C 1
ATOM 611 O O . ILE A 1 82 ? -0.647 -4.476 10.392 1.00 97.62 82 ILE A O 1
ATOM 615 N N . ALA A 1 83 ? -0.393 -2.953 8.766 1.00 98.12 83 ALA A N 1
ATOM 616 C CA . ALA A 1 83 ? -0.117 -3.906 7.701 1.00 98.12 83 ALA A CA 1
ATOM 617 C C . ALA A 1 83 ? 0.645 -3.246 6.553 1.00 98.12 83 ALA A C 1
ATOM 619 O O . ALA A 1 83 ? 0.480 -2.057 6.266 1.00 98.12 83 ALA A O 1
ATOM 620 N N . ARG A 1 84 ? 1.442 -4.062 5.872 1.00 97.81 84 ARG A N 1
ATOM 621 C CA . ARG A 1 84 ? 2.181 -3.717 4.664 1.00 97.81 84 ARG A CA 1
ATOM 622 C C . ARG A 1 84 ? 1.927 -4.795 3.621 1.00 97.81 84 ARG A C 1
ATOM 624 O O . ARG A 1 84 ? 1.905 -5.978 3.952 1.00 97.81 84 ARG A O 1
ATOM 631 N N . TYR A 1 85 ? 1.761 -4.375 2.378 1.00 98.50 85 TYR A N 1
ATOM 632 C CA . TYR A 1 85 ? 1.652 -5.255 1.232 1.00 98.50 85 TYR A CA 1
ATOM 633 C C . TY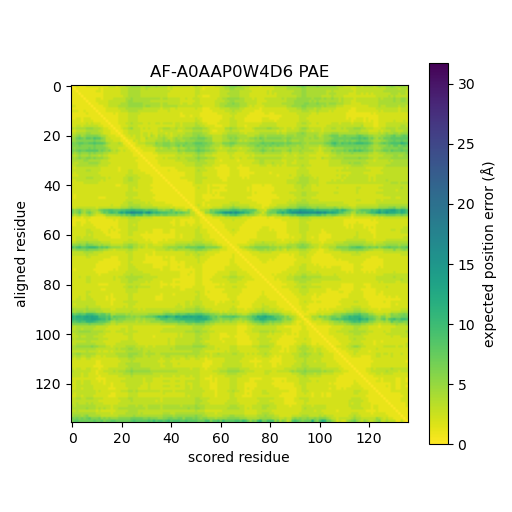R A 1 85 ? 2.382 -4.649 0.034 1.00 98.50 85 TYR A C 1
ATOM 635 O O . TYR A 1 85 ? 2.044 -3.557 -0.418 1.00 98.50 85 TYR A O 1
ATOM 643 N N . ASP A 1 86 ? 3.364 -5.373 -0.488 1.00 98.50 86 ASP A N 1
ATOM 644 C CA . ASP A 1 86 ? 4.096 -4.979 -1.687 1.00 98.50 86 ASP A CA 1
ATOM 645 C C . ASP A 1 86 ? 3.381 -5.597 -2.901 1.00 98.50 86 ASP A C 1
ATOM 647 O O . ASP A 1 86 ? 3.246 -6.820 -2.985 1.00 98.50 86 ASP A O 1
ATOM 651 N N . LYS A 1 87 ? 2.884 -4.758 -3.821 1.00 98.44 87 LYS A N 1
ATOM 652 C CA . LYS A 1 87 ? 2.051 -5.161 -4.972 1.00 98.44 87 LYS A CA 1
ATOM 653 C C . LYS A 1 87 ? 2.663 -6.340 -5.734 1.00 98.44 87 LYS A C 1
ATOM 655 O O . LYS A 1 87 ? 3.801 -6.255 -6.194 1.00 98.44 87 LYS A O 1
ATOM 660 N N . LEU A 1 88 ? 1.889 -7.414 -5.904 1.00 98.00 88 LEU A N 1
ATOM 661 C CA . LEU A 1 88 ? 2.359 -8.656 -6.533 1.00 98.00 88 LEU A CA 1
ATOM 662 C C . LEU A 1 88 ? 2.353 -8.562 -8.056 1.00 98.00 88 LEU A C 1
ATOM 664 O O . LEU A 1 88 ? 3.337 -8.907 -8.707 1.00 98.00 88 LEU A O 1
ATOM 668 N N . HIS A 1 89 ? 1.239 -8.113 -8.632 1.00 98.00 89 HIS A N 1
ATOM 669 C CA . HIS A 1 89 ? 1.049 -8.162 -10.075 1.00 98.00 89 HIS A CA 1
ATOM 670 C C . HIS A 1 89 ? 1.299 -6.793 -10.700 1.00 98.00 89 HIS A C 1
ATOM 672 O O . HIS A 1 89 ? 0.503 -5.868 -10.540 1.00 98.00 89 HIS A O 1
ATOM 678 N N . LEU A 1 90 ? 2.397 -6.668 -11.445 1.00 97.00 90 LEU A N 1
ATOM 679 C CA . LEU A 1 90 ? 2.724 -5.451 -12.186 1.00 97.00 90 LEU A CA 1
ATOM 680 C C . LEU A 1 90 ? 2.072 -5.449 -13.569 1.00 97.00 90 LEU A C 1
ATOM 682 O O . LEU A 1 90 ? 1.942 -6.490 -14.219 1.00 97.00 90 LEU A O 1
ATOM 686 N N . TYR A 1 91 ? 1.664 -4.267 -14.017 1.00 95.06 91 TYR A N 1
ATOM 687 C CA . TYR A 1 91 ? 1.061 -4.075 -15.326 1.00 95.06 91 TYR A CA 1
ATOM 688 C C . TYR A 1 91 ? 2.122 -3.868 -16.412 1.00 95.06 91 TYR A C 1
ATOM 690 O O . TYR A 1 91 ? 2.638 -2.764 -16.595 1.00 95.06 91 TYR A O 1
ATOM 698 N N . ASP A 1 92 ? 2.370 -4.925 -17.180 1.00 94.31 92 ASP A N 1
ATOM 699 C CA . ASP A 1 92 ? 3.204 -4.899 -18.382 1.00 94.31 92 ASP A CA 1
ATOM 700 C C . ASP A 1 92 ? 2.362 -5.289 -19.601 1.00 94.31 92 ASP A C 1
ATOM 702 O O . ASP A 1 92 ? 2.246 -6.462 -19.959 1.00 94.31 92 ASP A O 1
ATOM 706 N N . ALA A 1 93 ? 1.727 -4.298 -20.229 1.00 89.81 93 ALA A N 1
ATOM 707 C CA . ALA A 1 93 ? 0.920 -4.509 -21.425 1.00 89.81 93 ALA A CA 1
ATOM 708 C C . ALA A 1 93 ? 0.804 -3.240 -22.279 1.00 89.81 93 ALA A C 1
ATOM 710 O O . ALA A 1 93 ? 0.780 -2.107 -21.785 1.00 89.81 93 ALA A O 1
ATOM 711 N N . PHE A 1 94 ? 0.655 -3.448 -23.590 1.00 88.12 94 PHE A N 1
ATOM 712 C CA . PHE A 1 94 ? 0.648 -2.391 -24.603 1.00 88.12 94 PHE A CA 1
ATOM 713 C C . PHE A 1 94 ? 1.908 -1.513 -24.502 1.00 88.12 94 PHE A C 1
ATOM 715 O O . PHE A 1 94 ? 3.018 -2.032 -24.524 1.00 88.12 94 PHE A O 1
ATOM 722 N N . ALA A 1 95 ? 1.749 -0.191 -24.416 1.00 85.69 95 ALA A N 1
ATOM 723 C CA . ALA A 1 95 ? 2.854 0.757 -24.295 1.00 85.69 95 ALA A CA 1
ATOM 724 C C . ALA A 1 95 ? 3.310 0.995 -22.842 1.00 85.69 95 ALA A C 1
ATOM 726 O O . ALA A 1 95 ? 4.254 1.751 -22.620 1.00 85.69 95 ALA A O 1
ATOM 727 N N . MET A 1 96 ? 2.643 0.388 -21.856 1.00 86.44 96 MET A N 1
ATOM 728 C CA . MET A 1 96 ? 2.943 0.584 -20.441 1.00 86.44 96 MET A CA 1
ATOM 729 C 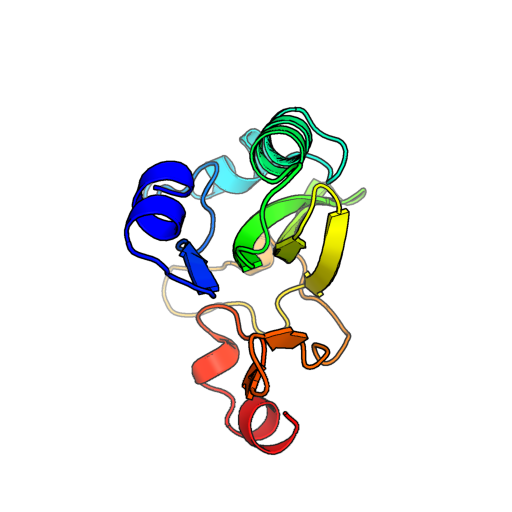C . MET A 1 96 ? 3.740 -0.602 -19.907 1.00 86.44 96 MET A C 1
ATOM 731 O O . MET A 1 96 ? 3.359 -1.756 -20.094 1.00 86.44 96 MET A O 1
ATOM 735 N N . GLN A 1 97 ? 4.829 -0.295 -19.212 1.00 92.75 97 GLN A N 1
ATOM 736 C CA . GLN A 1 97 ? 5.704 -1.283 -18.597 1.00 92.75 97 GLN A CA 1
ATOM 737 C C . GLN A 1 97 ? 6.002 -0.840 -17.166 1.00 92.75 97 GLN A C 1
ATOM 739 O O . GLN A 1 97 ? 6.993 -0.154 -16.911 1.00 92.75 97 GLN A O 1
ATOM 744 N N . GLU A 1 98 ? 5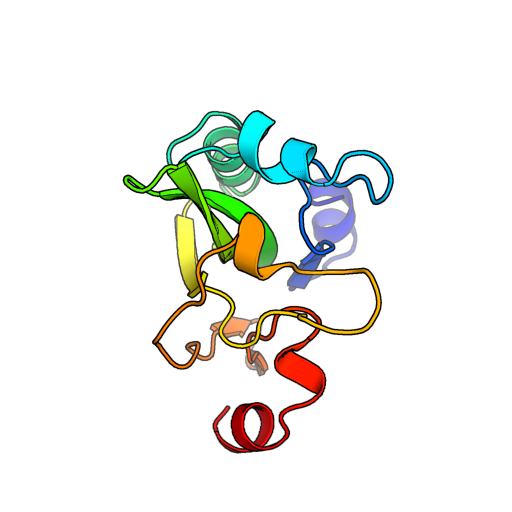.101 -1.170 -16.239 1.00 94.19 98 GLU A N 1
ATOM 745 C CA . GLU A 1 98 ? 5.248 -0.824 -14.823 1.00 94.19 98 GLU A CA 1
ATOM 746 C C . GLU A 1 98 ? 6.539 -1.423 -14.242 1.00 94.19 98 GLU A C 1
ATOM 748 O O . GLU A 1 98 ? 7.231 -0.754 -13.472 1.00 94.19 98 GLU A O 1
ATOM 753 N N . SER A 1 99 ? 6.931 -2.625 -14.686 1.00 95.25 99 SER A N 1
ATOM 754 C CA . SER A 1 99 ? 8.134 -3.329 -14.213 1.00 95.25 99 SER A CA 1
ATOM 755 C C . SER A 1 99 ? 9.460 -2.619 -14.493 1.00 95.25 99 SER A C 1
ATOM 757 O O . SER A 1 99 ? 10.479 -2.949 -13.878 1.00 95.25 99 SER A O 1
ATOM 759 N N . ARG A 1 100 ? 9.458 -1.620 -15.388 1.00 94.31 100 ARG A N 1
ATOM 760 C CA . ARG A 1 100 ? 10.625 -0.769 -15.649 1.00 94.31 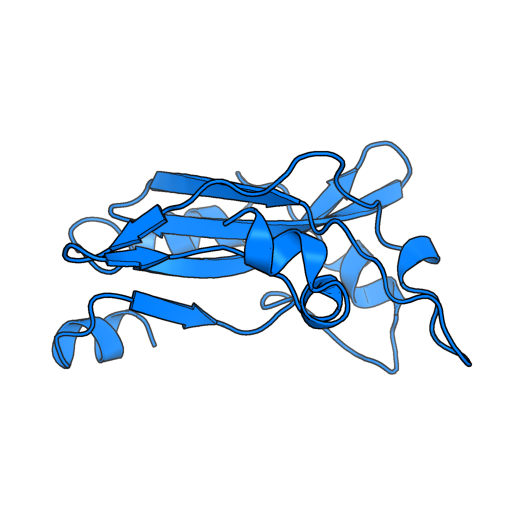100 ARG A CA 1
ATOM 761 C C . ARG A 1 100 ? 11.036 0.013 -14.405 1.00 94.31 100 ARG A C 1
ATOM 763 O O . ARG A 1 100 ? 12.222 0.101 -14.110 1.00 94.31 100 ARG A O 1
ATOM 770 N N . ASN A 1 101 ? 10.050 0.543 -13.683 1.00 95.44 101 ASN A N 1
ATOM 771 C CA . ASN A 1 101 ? 10.264 1.435 -12.544 1.00 95.44 101 ASN A CA 1
ATOM 772 C C . ASN A 1 101 ? 9.870 0.776 -11.216 1.00 95.44 101 ASN A C 1
ATOM 774 O O . ASN A 1 101 ? 10.314 1.220 -10.160 1.00 95.44 101 ASN A O 1
ATOM 778 N N . VAL A 1 102 ? 9.058 -0.282 -11.251 1.00 96.50 102 VAL A N 1
ATOM 779 C CA . VAL A 1 102 ? 8.529 -0.933 -10.052 1.00 96.50 102 VAL A CA 1
ATOM 780 C C . VAL A 1 102 ? 9.019 -2.376 -9.942 1.00 96.50 102 VAL A C 1
ATOM 782 O O . VAL A 1 102 ? 9.058 -3.121 -10.919 1.00 96.50 102 VAL A O 1
ATOM 785 N N . THR A 1 103 ? 9.388 -2.778 -8.732 1.00 97.56 103 THR A N 1
ATOM 786 C CA . THR A 1 103 ? 9.697 -4.159 -8.361 1.00 97.56 103 THR A CA 1
ATOM 787 C C . THR A 1 103 ? 8.439 -4.823 -7.807 1.00 97.56 103 THR A C 1
ATOM 789 O O . THR A 1 103 ? 7.731 -4.233 -6.992 1.00 97.56 103 THR A O 1
ATOM 792 N N . ALA A 1 104 ? 8.149 -6.045 -8.254 1.00 97.94 104 ALA A N 1
ATOM 793 C CA . ALA A 1 104 ? 7.030 -6.824 -7.736 1.00 97.94 104 ALA A CA 1
ATOM 794 C C . ALA A 1 104 ? 7.332 -7.308 -6.312 1.00 97.94 104 ALA A C 1
ATOM 796 O O . ALA A 1 104 ? 8.463 -7.704 -6.014 1.00 97.94 104 ALA A O 1
ATOM 797 N N . GLY A 1 105 ? 6.315 -7.314 -5.455 1.00 97.75 105 GLY A N 1
ATOM 798 C CA . GLY A 1 105 ? 6.352 -8.038 -4.192 1.00 97.75 105 GLY A CA 1
ATOM 799 C C . GLY A 1 105 ? 6.378 -9.553 -4.404 1.00 97.75 105 GLY A C 1
ATOM 800 O O . GLY A 1 105 ? 6.239 -10.059 -5.520 1.00 97.75 105 GLY A O 1
ATOM 801 N N . ASN A 1 106 ? 6.542 -10.294 -3.313 1.00 96.81 106 ASN A N 1
ATOM 802 C CA . ASN A 1 106 ? 6.646 -11.756 -3.327 1.00 96.81 106 ASN A CA 1
ATOM 803 C C . ASN A 1 106 ? 5.842 -12.450 -2.213 1.00 96.81 106 ASN A C 1
ATOM 805 O O . ASN A 1 106 ? 5.916 -13.672 -2.083 1.00 96.81 106 ASN A O 1
ATOM 809 N N . GLU A 1 107 ? 5.060 -11.700 -1.435 1.00 97.19 107 GLU A N 1
ATOM 810 C CA . GLU A 1 107 ? 4.259 -12.222 -0.328 1.00 97.19 107 GLU A CA 1
ATOM 811 C C . GLU A 1 107 ? 2.762 -11.976 -0.544 1.00 97.19 107 GLU A C 1
ATOM 813 O O . GLU A 1 107 ? 2.338 -10.935 -1.048 1.00 97.19 107 GLU A O 1
ATOM 818 N N . VAL A 1 108 ? 1.943 -12.949 -0.140 1.00 95.88 108 VAL A N 1
ATOM 819 C CA . VAL A 1 108 ? 0.482 -12.794 -0.108 1.00 95.88 108 VAL A CA 1
ATOM 820 C C . VAL A 1 108 ? 0.125 -11.784 0.994 1.00 95.88 108 VAL A C 1
ATOM 822 O O . VAL A 1 108 ? 0.632 -11.923 2.108 1.00 95.88 108 VAL A O 1
ATOM 825 N N . PRO A 1 109 ? -0.753 -10.799 0.726 1.00 95.75 109 PRO A N 1
ATOM 826 C CA . PRO A 1 109 ? -1.121 -9.799 1.714 1.00 95.75 109 PRO A CA 1
ATOM 827 C C . PRO A 1 109 ? -1.799 -10.416 2.944 1.00 95.75 109 PRO A C 1
ATOM 829 O O . PRO A 1 109 ? -2.542 -11.395 2.817 1.00 95.75 109 PRO A O 1
ATOM 832 N N . PRO A 1 110 ? -1.620 -9.817 4.132 1.00 95.94 110 PRO A N 1
ATOM 833 C CA . PRO A 1 110 ? -2.402 -10.182 5.303 1.00 95.94 110 PRO A CA 1
ATOM 834 C C . PRO A 1 110 ? -3.853 -9.686 5.185 1.00 95.94 110 PRO A C 1
ATOM 836 O O . PRO A 1 110 ? -4.161 -8.754 4.440 1.00 95.94 110 PRO A O 1
ATOM 839 N N . LEU A 1 111 ? -4.739 -10.270 5.994 1.00 97.75 111 LEU A N 1
ATOM 840 C CA . LEU A 1 111 ? -6.049 -9.687 6.290 1.00 97.75 111 LEU A CA 1
ATOM 841 C C . LEU A 1 111 ? -5.914 -8.656 7.411 1.00 97.75 111 LEU A C 1
ATOM 843 O O . LEU A 1 111 ? -5.237 -8.908 8.408 1.00 97.75 111 LEU A O 1
ATOM 847 N N . VAL A 1 112 ? -6.615 -7.532 7.282 1.00 98.06 112 VAL A N 1
ATOM 848 C CA . VAL A 1 112 ? -6.677 -6.480 8.304 1.00 98.06 112 VAL A CA 1
ATOM 849 C C . VAL A 1 112 ? -8.059 -6.487 8.946 1.00 98.06 112 VAL A C 1
ATOM 851 O O . VAL A 1 112 ? -9.068 -6.432 8.251 1.00 98.06 112 VAL A O 1
ATOM 854 N N . GLU A 1 113 ? -8.125 -6.558 10.272 1.00 97.56 113 GLU A N 1
ATOM 855 C CA . GLU A 1 113 ? -9.381 -6.397 11.011 1.00 97.56 113 GLU A CA 1
ATOM 856 C C . GLU A 1 113 ? -9.770 -4.914 11.050 1.00 97.56 113 GLU A C 1
ATOM 858 O O . GLU A 1 113 ? -8.948 -4.075 11.417 1.00 97.56 113 GLU A O 1
ATOM 863 N N . VAL A 1 114 ? -11.002 -4.583 10.663 1.00 97.88 114 VAL A N 1
ATOM 864 C CA . VAL A 1 114 ? -11.576 -3.235 10.736 1.00 97.88 114 VAL A CA 1
ATOM 865 C C . VAL A 1 114 ? -13.031 -3.323 11.201 1.00 97.88 114 VAL A C 1
ATOM 867 O O . VAL A 1 114 ? -13.896 -3.754 10.443 1.00 97.88 114 VAL A O 1
ATOM 870 N N . ASP A 1 115 ? -13.305 -2.878 12.429 1.00 95.81 115 ASP A N 1
ATOM 871 C CA . ASP A 1 115 ? -14.657 -2.786 13.015 1.00 95.81 115 ASP A CA 1
ATOM 872 C C . ASP A 1 115 ? -15.451 -4.111 12.949 1.00 95.81 115 ASP A C 1
ATOM 874 O O . ASP A 1 115 ? -16.625 -4.158 12.590 1.00 95.81 115 ASP A O 1
ATOM 878 N N . GLY A 1 116 ? -14.783 -5.221 13.261 1.00 96.38 116 GLY A N 1
ATOM 879 C CA . GLY A 1 116 ? -15.325 -6.580 13.237 1.00 96.38 116 GLY A CA 1
ATOM 880 C C . GLY A 1 116 ? -15.288 -7.263 11.866 1.00 96.38 116 GLY A C 1
ATOM 881 O O . GLY A 1 116 ? -15.659 -8.433 11.767 1.00 96.38 116 GLY A O 1
ATOM 882 N N . MET A 1 117 ? -14.827 -6.583 10.811 1.00 97.56 117 MET A N 1
ATOM 883 C CA . MET A 1 117 ? -14.712 -7.140 9.460 1.00 97.56 117 MET A CA 1
ATOM 884 C C . MET A 1 117 ? -13.260 -7.459 9.099 1.00 97.56 117 MET A C 1
ATOM 886 O O . MET A 1 117 ? -12.349 -6.698 9.408 1.00 97.56 117 MET A O 1
ATOM 890 N N . LYS A 1 118 ? -13.032 -8.572 8.394 1.00 98.00 118 LYS A N 1
ATOM 891 C CA . LYS A 1 118 ? -11.731 -8.861 7.773 1.00 98.00 118 LYS A CA 1
ATOM 892 C C . LYS A 1 118 ? -11.675 -8.211 6.394 1.00 98.00 118 LYS A C 1
ATOM 894 O O . LYS A 1 118 ? -12.524 -8.485 5.552 1.00 98.00 118 LYS A O 1
ATOM 899 N N . VAL A 1 119 ? -10.668 -7.376 6.169 1.00 98.25 119 VAL A N 1
ATOM 900 C CA . VAL A 1 119 ? -10.439 -6.645 4.920 1.00 98.25 119 VAL A CA 1
ATOM 901 C C . VAL A 1 119 ? -9.190 -7.202 4.241 1.00 98.25 119 VAL A C 1
ATOM 903 O O . VAL A 1 119 ? -8.103 -7.177 4.818 1.00 98.25 119 VAL A O 1
ATOM 906 N N . GLY A 1 120 ? -9.353 -7.718 3.022 1.00 97.75 120 GLY A N 1
ATOM 907 C CA . GLY A 1 120 ? -8.245 -8.134 2.162 1.00 97.75 120 GLY A CA 1
ATOM 908 C C . GLY A 1 120 ? -7.598 -6.954 1.441 1.00 97.75 120 GLY A C 1
ATOM 909 O O . GLY A 1 120 ? -8.263 -5.960 1.148 1.00 97.75 120 GLY A O 1
ATOM 910 N N . LEU A 1 121 ? -6.301 -7.067 1.154 1.00 98.19 121 LEU A N 1
ATOM 911 C CA . LEU A 1 121 ? -5.518 -6.019 0.498 1.00 98.19 121 LEU A CA 1
ATOM 912 C C . LEU A 1 121 ? -5.201 -6.425 -0.944 1.00 98.19 121 LEU A C 1
ATOM 914 O O . LEU A 1 121 ? -4.735 -7.533 -1.194 1.00 98.19 121 LEU A O 1
ATOM 918 N N . MET A 1 122 ? -5.455 -5.520 -1.885 1.00 98.06 122 MET A N 1
ATOM 919 C CA . MET A 1 122 ? -5.111 -5.664 -3.299 1.00 98.06 122 MET A CA 1
ATOM 920 C C . MET A 1 122 ? -4.792 -4.296 -3.879 1.00 98.06 122 MET A C 1
ATOM 922 O O . MET A 1 122 ? -5.451 -3.309 -3.542 1.00 98.06 122 MET A O 1
ATOM 926 N N . THR A 1 123 ? -3.848 -4.250 -4.810 1.00 97.94 123 THR A N 1
ATOM 927 C CA . THR A 1 123 ? -3.450 -3.027 -5.493 1.00 97.94 123 THR A CA 1
ATOM 928 C C . THR A 1 123 ? -3.706 -3.154 -6.989 1.00 97.94 123 THR A C 1
ATOM 930 O O . THR A 1 123 ? -3.005 -3.860 -7.711 1.00 97.94 123 THR A O 1
ATOM 933 N N . CYS A 1 124 ? -4.690 -2.396 -7.479 1.00 96.25 124 CYS A N 1
ATOM 934 C CA . CYS A 1 124 ? -4.932 -2.155 -8.902 1.00 96.25 124 CYS A CA 1
ATOM 935 C C . CYS A 1 124 ? -4.977 -3.438 -9.753 1.00 96.25 124 CYS A C 1
ATOM 937 O O . CYS A 1 124 ? -6.007 -4.111 -9.790 1.00 96.25 124 CYS A O 1
ATOM 939 N N . TYR A 1 125 ? -3.879 -3.790 -10.430 1.00 97.31 125 TYR A N 1
ATOM 940 C CA . TYR A 1 125 ? -3.813 -4.918 -11.358 1.00 97.31 125 TYR A CA 1
ATOM 941 C C . TYR A 1 125 ? -4.016 -6.286 -10.690 1.00 97.31 125 TYR A C 1
ATOM 943 O O . TYR A 1 125 ? -4.473 -7.218 -11.350 1.00 97.31 125 TYR A O 1
ATOM 951 N N . ASP A 1 126 ? -3.814 -6.374 -9.375 1.00 98.06 126 ASP A N 1
ATOM 952 C CA . ASP A 1 126 ? -4.126 -7.552 -8.561 1.00 98.06 126 ASP A CA 1
ATOM 953 C C . ASP A 1 126 ? -5.565 -8.068 -8.749 1.00 98.06 126 ASP A C 1
ATOM 955 O O . ASP A 1 126 ? -5.794 -9.276 -8.730 1.00 98.06 126 ASP A O 1
ATOM 959 N N . ILE A 1 127 ? -6.539 -7.186 -9.022 1.00 96.81 127 ILE A N 1
ATOM 960 C CA . ILE A 1 127 ? -7.947 -7.574 -9.238 1.00 96.81 127 ILE A CA 1
ATOM 961 C C . ILE A 1 127 ? -8.140 -8.510 -10.444 1.00 96.81 127 ILE A C 1
ATOM 963 O O . ILE A 1 127 ? -9.176 -9.161 -10.579 1.00 96.81 127 ILE A O 1
ATOM 967 N N . ARG A 1 128 ? -7.158 -8.572 -11.352 1.00 97.31 128 ARG A N 1
ATOM 968 C CA . ARG A 1 128 ? -7.187 -9.447 -12.531 1.00 97.31 128 ARG A CA 1
ATOM 969 C C . ARG A 1 128 ? -6.788 -10.891 -12.219 1.00 97.31 128 ARG A C 1
ATOM 971 O O . ARG A 1 128 ? -6.935 -11.737 -13.096 1.00 97.31 128 ARG A O 1
ATOM 978 N N . PHE A 1 129 ? -6.350 -11.173 -10.992 1.00 97.19 129 PHE A N 1
ATOM 979 C CA . PHE A 1 129 ? -5.859 -12.475 -10.546 1.00 97.19 129 PHE A CA 1
ATOM 980 C C . PHE A 1 129 ? -6.794 -13.035 -9.461 1.00 97.19 129 PHE A C 1
ATOM 982 O O . PHE A 1 129 ? -6.588 -12.799 -8.266 1.00 97.19 129 PHE A O 1
ATOM 989 N N . PRO A 1 130 ? -7.865 -13.760 -9.837 1.00 96.81 130 PRO A N 1
ATOM 990 C CA . PRO A 1 130 ? -8.883 -14.233 -8.893 1.00 96.81 130 PRO A CA 1
ATOM 991 C C . PRO A 1 130 ? -8.341 -15.206 -7.834 1.00 96.81 130 PRO A C 1
ATOM 993 O O . PRO A 1 130 ? -8.995 -15.457 -6.826 1.00 96.81 130 PRO A O 1
ATOM 996 N N . GLU A 1 131 ? -7.172 -15.805 -8.053 1.00 97.00 131 GLU A N 1
ATOM 997 C CA . GLU A 1 131 ? -6.413 -16.593 -7.075 1.00 97.00 131 GLU A CA 1
ATOM 998 C C . GLU A 1 131 ? -6.161 -15.801 -5.794 1.00 97.00 131 GLU A C 1
ATOM 1000 O O . GLU A 1 131 ? -6.341 -16.338 -4.701 1.00 97.00 131 GLU A O 1
ATOM 1005 N N . LEU A 1 132 ? -5.794 -14.523 -5.930 1.00 96.62 132 LEU A N 1
ATOM 1006 C CA . LEU A 1 132 ? -5.502 -13.665 -4.792 1.00 96.62 132 LEU A CA 1
ATOM 1007 C C . LEU A 1 132 ? -6.765 -13.425 -3.960 1.00 96.62 132 LEU A C 1
ATOM 1009 O O . LEU A 1 132 ? -6.731 -13.563 -2.742 1.00 96.62 132 LEU A O 1
ATOM 1013 N N . ALA A 1 133 ? -7.903 -13.178 -4.615 1.00 95.31 133 ALA A N 1
ATOM 1014 C CA . ALA A 1 133 ? -9.185 -12.973 -3.936 1.00 95.31 133 ALA A CA 1
ATOM 1015 C C . ALA A 1 133 ? -9.681 -14.229 -3.217 1.00 95.31 133 ALA A C 1
ATOM 1017 O O . ALA A 1 133 ? -10.289 -14.125 -2.166 1.00 95.31 133 ALA A O 1
ATOM 1018 N N . ARG A 1 134 ? -9.418 -15.419 -3.769 1.00 95.25 134 ARG A N 1
ATOM 1019 C CA . ARG A 1 134 ? -9.785 -16.697 -3.135 1.00 95.25 134 ARG A CA 1
ATOM 1020 C C . ARG A 1 134 ? -8.918 -17.044 -1.929 1.00 95.25 134 ARG A C 1
ATOM 1022 O O . ARG A 1 134 ? -9.295 -17.912 -1.144 1.00 95.25 134 ARG A O 1
ATOM 1029 N N . ARG A 1 135 ? -7.721 -16.460 -1.838 1.00 91.31 135 ARG A N 1
ATOM 1030 C CA . ARG A 1 135 ? -6.765 -16.733 -0.764 1.00 91.31 135 ARG A CA 1
ATOM 1031 C C . ARG A 1 135 ? -7.010 -15.867 0.476 1.00 91.31 135 ARG A C 1
ATOM 1033 O O . ARG A 1 135 ? -6.646 -16.316 1.565 1.00 91.31 135 ARG A O 1
ATOM 1040 N N . LEU A 1 136 ? -7.572 -14.673 0.282 1.00 90.00 136 LEU A N 1
ATOM 1041 C CA . LEU A 1 136 ? -7.960 -13.700 1.309 1.00 90.00 136 LEU A CA 1
ATOM 1042 C C . LEU A 1 136 ? -9.354 -14.024 1.863 1.00 90.00 136 LEU A C 1
ATOM 1044 O O . LEU A 1 136 ? -9.517 -13.932 3.099 1.00 90.00 136 LEU A O 1
#

pLDDT: mean 95.48, std 3.51, range [81.19, 98.75]

Nearest PDB structures (foldseek):
  5kha-assembly1_A  TM=8.159E-01  e=6.577E-08  Acinetobacter baumannii
  5kha-assembly1_B  TM=8.128E-01  e=8.458E-08  Acinetobacter baumannii
  3dla-assembly1_A-2  TM=7.075E-01  e=1.702E-04  Mycobacterium tuberculosis
  3syt-assembly1_A  TM=6.353E-01  e=1.702E-04  Mycobacterium tuberculosis
  6ofc-assembly1_D-2  TM=5.952E-01  e=1.243E-04  Mycobacterium tuberculosis CDC1551

Secondary structure (DSSP, 8-state):
-HHHHHHTT-SEEEPPTTTT---SS-TTHHHHH---TTSHHHHHHHHHHTT---EEEEEEEEE-TTS-EEEEEEEEETTEEEEEEE-----EETTEEGGGTEEPP-SPPPPEEETTEEE----GGGGG-HHHHHH-

Solvent-accessible surface area (backbone atoms only — not comparable to full-atom values): 7905 Å² total; per-residue (Å²): 106,69,71,58,40,51,75,71,67,44,55,70,46,81,56,60,80,39,68,85,47,78,49,89,92,42,73,60,43,43,60,77,62,33,41,52,80,88,24,75,69,48,47,52,52,27,62,72,29,45,94,41,82,44,34,39,33,37,23,42,34,28,64,42,99,87,78,32,17,32,49,30,39,37,33,31,40,52,46,38,80,78,43,71,33,40,38,58,50,68,55,70,55,92,95,44,57,43,61,78,50,34,49,62,33,91,61,85,55,62,73,43,80,51,97,93,37,80,42,69,67,78,54,78,58,34,77,78,42,64,68,59,66,74,72,98

Sequence (136 aa):
LMAQAQQQGARLLVLPEGVLARDITDPDLVLKAAQPLDGPFLTQMLAASRENTLTTMMTVHVPTPDGRALNVLVAMRNGEIIARYDKLHLYDAFAMQESRNVTAGNEVPPLVEVDGMKVGLMTCYDIRFPELARRL

Radius of gyration: 15.12 Å; Cα contacts (8 Å, |Δi|>4): 264; chains: 1; bounding box: 37×31×43 Å

Foldseek 3Di:
DVVVCVVVVHQEAEDAFAVQDDDPVDLCRLLVRADACCGPVNQVVLVVQAPDNHWYWYWHWHADPVSATWGKIFIHHNSDGPWIDTAADDDDDDPDDNVVRYDHDDDQTDWDDTPNDTDHDHHDVRVVPVVSVVVD